Protein AF-A0A170V1Q3-F1 (afdb_monomer_lite)

pLDDT: mean 71.17, std 10.87, range [42.59, 86.94]

Sequence (136 aa):
MRGEAIFVVLYSVALLGVVGLLEFYARQPTSAWASQVFAGYRRAVPDAPRPAGPDEWPHSEVGRFHRALSLFVAVIAVLLVSAELVRHHRPLETLALVAVGAPHAVVVHRLQRRLRRRTAPANGADHGPGGEGGAH

Structure (mmCIF, N/CA/C/O backbone):
data_AF-A0A170V1Q3-F1
#
_entry.id   AF-A0A170V1Q3-F1
#
loop_
_atom_site.group_PDB
_atom_site.id
_atom_site.type_symbol
_atom_site.label_atom_id
_atom_site.label_alt_id
_atom_site.label_comp_id
_atom_site.label_asym_id
_atom_site.label_entity_id
_atom_site.label_seq_id
_atom_site.pdbx_PDB_ins_code
_atom_site.Cartn_x
_atom_site.Cartn_y
_atom_site.Cartn_z
_atom_site.occupancy
_atom_site.B_iso_or_equiv
_atom_site.auth_seq_id
_atom_site.auth_comp_id
_atom_site.auth_asym_id
_atom_site.auth_atom_id
_atom_site.pdbx_PDB_model_num
ATOM 1 N N . MET A 1 1 ? -21.786 4.239 16.780 1.00 59.22 1 MET A N 1
ATOM 2 C CA . MET A 1 1 ? -20.445 4.620 16.311 1.00 59.22 1 MET A CA 1
ATOM 3 C C . MET A 1 1 ? -20.362 6.127 16.299 1.00 59.22 1 MET A C 1
ATOM 5 O O . MET A 1 1 ? -21.242 6.757 15.723 1.00 59.22 1 MET A O 1
ATOM 9 N N . ARG A 1 2 ? -19.388 6.706 17.004 1.00 78.38 2 ARG A N 1
ATOM 10 C CA . ARG A 1 2 ? -19.143 8.157 16.971 1.00 78.38 2 ARG A CA 1
ATOM 11 C C . ARG A 1 2 ? -18.691 8.551 15.553 1.00 78.38 2 ARG A C 1
ATOM 13 O O . ARG A 1 2 ? -18.044 7.748 14.886 1.00 78.38 2 ARG A O 1
ATOM 20 N N . GLY A 1 3 ? -19.039 9.749 15.076 1.00 74.88 3 GLY A N 1
ATOM 21 C CA . GLY A 1 3 ? -18.727 10.183 13.700 1.00 74.88 3 GLY A CA 1
ATOM 22 C C . GLY A 1 3 ? -17.230 10.150 13.357 1.00 74.88 3 GLY A C 1
ATOM 23 O O . GLY A 1 3 ? -16.865 9.827 12.231 1.00 74.88 3 GLY A O 1
ATOM 24 N N . GLU A 1 4 ? -16.369 10.387 14.350 1.00 77.44 4 GLU A N 1
ATOM 25 C CA . GLU A 1 4 ? -14.905 10.284 14.240 1.00 77.44 4 GLU A CA 1
ATOM 26 C C . GLU A 1 4 ? -14.451 8.865 13.858 1.00 77.44 4 GLU A C 1
ATOM 28 O O . GLU A 1 4 ? -13.674 8.701 12.921 1.00 77.44 4 GLU A O 1
ATOM 33 N N . ALA A 1 5 ? -15.019 7.829 14.485 1.00 72.44 5 ALA A N 1
ATOM 34 C CA . ALA A 1 5 ? -14.700 6.433 14.187 1.00 72.44 5 ALA A CA 1
ATOM 35 C C . ALA A 1 5 ? -15.050 6.061 12.739 1.00 72.44 5 ALA A C 1
ATOM 37 O O . ALA A 1 5 ? -14.286 5.385 12.052 1.00 72.44 5 ALA A O 1
ATOM 38 N N . ILE A 1 6 ? -16.207 6.531 12.260 1.00 78.25 6 ILE A N 1
ATOM 39 C CA . ILE A 1 6 ? -16.660 6.299 10.882 1.00 78.25 6 ILE A CA 1
ATOM 40 C C . ILE A 1 6 ? -15.705 6.980 9.898 1.00 78.25 6 ILE A C 1
ATOM 42 O O . ILE A 1 6 ? -15.310 6.365 8.907 1.00 78.25 6 ILE A O 1
ATOM 46 N N . PHE A 1 7 ? -15.289 8.216 10.189 1.00 79.19 7 PHE A N 1
ATOM 47 C CA . PHE A 1 7 ? -14.313 8.933 9.373 1.00 79.19 7 PHE A CA 1
ATOM 48 C C . PHE A 1 7 ? -12.974 8.187 9.305 1.00 79.19 7 PHE A C 1
ATOM 50 O O . PHE A 1 7 ? -12.457 7.972 8.211 1.00 79.19 7 PHE A O 1
ATOM 57 N N . VAL A 1 8 ? -12.446 7.722 10.442 1.00 78.81 8 VAL A N 1
ATOM 58 C CA . VAL A 1 8 ? -11.181 6.968 10.493 1.00 78.81 8 VAL A CA 1
ATOM 59 C C . VAL A 1 8 ? -11.278 5.659 9.714 1.00 78.81 8 VAL A C 1
ATOM 61 O O . VAL A 1 8 ? -10.357 5.331 8.964 1.00 78.81 8 VAL A O 1
ATOM 64 N N . VAL A 1 9 ? -12.387 4.925 9.837 1.00 76.62 9 VAL A N 1
ATOM 65 C CA . VAL A 1 9 ? -12.618 3.683 9.084 1.00 76.62 9 VAL A CA 1
ATOM 66 C C . VAL A 1 9 ? -12.644 3.956 7.579 1.00 76.62 9 VAL A C 1
ATOM 68 O O . VAL A 1 9 ? -11.893 3.324 6.836 1.00 76.62 9 VAL A O 1
ATOM 71 N N . LEU A 1 10 ? -13.445 4.925 7.126 1.00 80.31 10 LEU A N 1
ATOM 72 C CA . LEU A 1 10 ? -13.546 5.280 5.706 1.00 80.31 10 LEU A CA 1
ATOM 73 C C . LEU A 1 10 ? -12.208 5.770 5.146 1.00 80.31 10 LEU A C 1
ATOM 75 O O . LEU A 1 10 ? -11.786 5.335 4.073 1.00 80.31 10 LEU A O 1
ATOM 79 N N . TYR A 1 11 ? -11.511 6.623 5.893 1.00 77.31 11 TYR A N 1
ATOM 80 C CA . TYR A 1 11 ? -10.205 7.138 5.502 1.00 77.31 11 TYR A CA 1
ATOM 81 C C . TYR A 1 11 ? -9.162 6.019 5.419 1.00 77.31 11 TYR A C 1
ATOM 83 O O . TYR A 1 11 ? -8.402 5.944 4.459 1.00 77.31 11 TYR A O 1
ATOM 91 N N . SER A 1 12 ? -9.171 5.080 6.365 1.00 77.88 12 SER A N 1
ATOM 92 C CA . SER A 1 12 ? -8.245 3.942 6.368 1.00 77.88 12 SER A CA 1
ATOM 93 C C . SER A 1 12 ? -8.498 2.976 5.208 1.00 77.88 12 SER A C 1
ATOM 95 O O . SER A 1 12 ? -7.543 2.432 4.648 1.00 77.88 12 SER A O 1
ATOM 97 N N . VAL A 1 13 ? -9.759 2.788 4.807 1.00 79.00 13 VAL A N 1
ATOM 98 C CA . VAL A 1 13 ? -10.116 2.037 3.591 1.00 79.00 13 VAL A CA 1
ATOM 99 C C . VAL A 1 13 ? -9.631 2.773 2.340 1.00 79.00 13 VAL A C 1
ATOM 101 O O . VAL A 1 13 ? -9.036 2.147 1.463 1.00 79.00 13 VAL A O 1
ATOM 104 N N . ALA A 1 14 ? -9.803 4.096 2.273 1.00 84.06 14 ALA A N 1
ATOM 105 C CA . ALA A 1 14 ? -9.289 4.901 1.165 1.00 84.06 14 ALA A CA 1
ATOM 106 C C . ALA A 1 14 ? -7.757 4.802 1.051 1.00 84.06 14 ALA A C 1
ATOM 108 O O . ALA A 1 14 ? -7.236 4.568 -0.040 1.00 84.06 14 ALA A O 1
ATOM 109 N 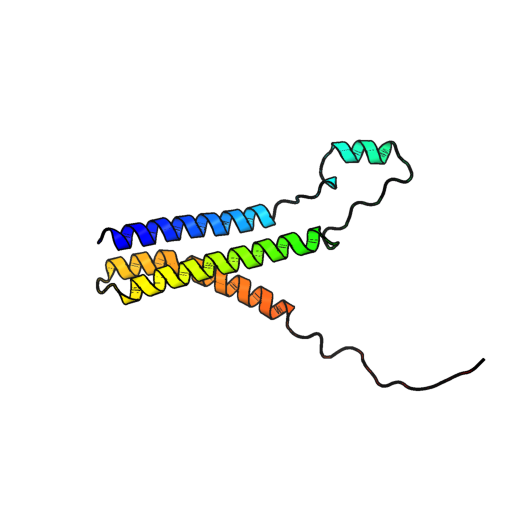N . LEU A 1 15 ? -7.032 4.879 2.175 1.00 81.25 15 LEU A N 1
ATOM 110 C CA . LEU A 1 15 ? -5.579 4.676 2.206 1.00 81.25 15 LEU A CA 1
ATOM 111 C C . LEU A 1 15 ? -5.184 3.270 1.739 1.00 81.25 15 LEU A C 1
ATOM 113 O O . LEU A 1 15 ? -4.187 3.122 1.035 1.00 81.25 15 LEU A O 1
ATOM 117 N N . LEU A 1 16 ? -5.964 2.238 2.080 1.00 77.88 16 LEU A N 1
ATOM 118 C CA . LEU A 1 16 ? -5.720 0.877 1.594 1.00 77.88 16 LEU A CA 1
ATOM 119 C C . LEU A 1 16 ? -5.873 0.802 0.067 1.00 77.88 16 LEU A C 1
ATOM 121 O O . LEU A 1 16 ? -5.056 0.177 -0.608 1.00 77.88 16 LEU A O 1
ATOM 125 N N . GLY A 1 17 ? -6.880 1.491 -0.478 1.00 77.25 17 GLY A N 1
ATOM 126 C CA . GLY A 1 17 ? -7.065 1.654 -1.919 1.00 77.25 17 GLY A CA 1
ATOM 127 C C . GLY A 1 17 ? -5.871 2.341 -2.586 1.00 77.25 17 GLY A C 1
ATOM 128 O O . GLY A 1 17 ? -5.381 1.854 -3.601 1.00 77.25 17 GLY A O 1
ATOM 129 N N . VAL A 1 18 ? -5.344 3.413 -1.984 1.00 79.44 18 VAL A N 1
ATOM 130 C CA . VAL A 1 18 ? -4.141 4.116 -2.469 1.00 79.44 18 VAL A CA 1
ATOM 131 C C . VAL A 1 18 ? -2.918 3.198 -2.472 1.00 79.44 18 VAL A C 1
ATOM 133 O O . VAL A 1 18 ? -2.190 3.156 -3.462 1.00 79.44 18 VAL A O 1
ATOM 136 N N . VAL A 1 19 ? -2.704 2.423 -1.405 1.00 77.12 19 VAL A N 1
ATOM 137 C CA . VAL A 1 19 ? -1.618 1.429 -1.331 1.00 77.12 19 VAL A CA 1
ATOM 138 C C . VAL A 1 19 ? -1.766 0.375 -2.430 1.00 77.12 19 VAL A C 1
ATOM 140 O O . VAL A 1 19 ? -0.800 0.082 -3.134 1.00 77.12 19 VAL A O 1
ATOM 143 N N . GLY A 1 20 ? -2.972 -0.167 -2.618 1.00 75.81 20 GLY A N 1
ATOM 144 C CA . GLY A 1 20 ? -3.252 -1.135 -3.680 1.00 75.81 20 GLY A CA 1
ATOM 145 C C . GLY A 1 20 ? -3.017 -0.556 -5.076 1.00 75.81 20 GLY A C 1
ATOM 146 O O . GLY A 1 20 ? -2.413 -1.215 -5.922 1.00 75.81 20 GLY A O 1
ATOM 147 N N . LEU A 1 21 ? -3.426 0.694 -5.301 1.00 76.81 21 LEU A N 1
ATOM 148 C CA . LEU A 1 21 ? -3.213 1.402 -6.560 1.00 76.81 21 LEU A CA 1
ATOM 149 C C . LEU A 1 21 ? -1.724 1.639 -6.828 1.00 76.81 21 LEU A C 1
ATOM 151 O O . LEU A 1 21 ? -1.265 1.383 -7.936 1.00 76.81 21 LEU A O 1
ATOM 155 N N . LEU A 1 22 ? -0.956 2.065 -5.824 1.00 77.31 22 LEU A N 1
ATOM 156 C CA . LEU A 1 22 ? 0.494 2.243 -5.934 1.00 77.31 22 LEU A CA 1
ATOM 157 C C . LEU A 1 22 ? 1.207 0.919 -6.233 1.00 77.31 22 LEU A C 1
ATOM 159 O O . LEU A 1 22 ? 2.089 0.882 -7.092 1.00 77.31 22 LEU A O 1
ATOM 163 N N . GLU A 1 23 ? 0.817 -0.176 -5.573 1.00 75.56 23 GLU A N 1
ATOM 164 C CA . GLU A 1 23 ? 1.356 -1.504 -5.881 1.00 75.56 23 GLU A CA 1
ATOM 165 C C . GLU A 1 23 ? 0.989 -1.969 -7.294 1.00 75.56 23 GLU A C 1
ATOM 167 O O . GLU A 1 23 ? 1.811 -2.605 -7.957 1.00 75.56 23 GLU A O 1
ATOM 172 N N . PHE A 1 24 ? -0.225 -1.667 -7.758 1.00 74.25 24 PHE A N 1
ATOM 173 C CA . PHE A 1 24 ? -0.668 -1.980 -9.113 1.00 74.25 24 PHE A CA 1
ATOM 174 C C . PHE A 1 24 ? 0.114 -1.174 -10.155 1.00 74.25 24 PHE A C 1
ATOM 176 O O . PHE A 1 24 ? 0.642 -1.748 -11.108 1.00 74.25 24 PHE A O 1
ATOM 183 N N . TYR A 1 25 ? 0.270 0.132 -9.935 1.00 70.50 25 TYR A N 1
ATOM 184 C CA . TYR A 1 25 ? 1.019 1.022 -10.819 1.00 70.50 25 TYR A CA 1
ATOM 185 C C . TYR A 1 25 ? 2.501 0.636 -10.884 1.00 70.50 25 TYR A C 1
ATOM 187 O O . TYR A 1 25 ? 3.090 0.605 -11.959 1.00 70.50 25 TYR A O 1
ATOM 195 N N . ALA A 1 26 ? 3.085 0.215 -9.758 1.00 66.56 26 ALA A N 1
ATOM 196 C CA . ALA A 1 26 ? 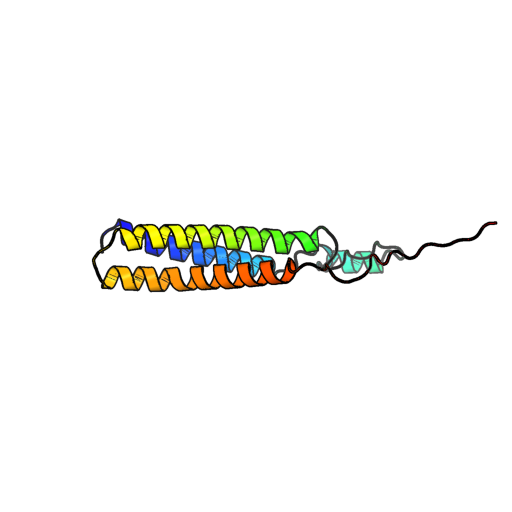4.459 -0.282 -9.699 1.00 66.56 26 ALA A CA 1
ATOM 197 C C . ALA A 1 26 ? 4.693 -1.588 -10.486 1.00 66.56 26 ALA A C 1
ATOM 199 O O . ALA A 1 26 ? 5.846 -1.962 -10.704 1.00 66.56 26 ALA A O 1
ATOM 200 N N . ARG A 1 27 ? 3.633 -2.314 -10.872 1.00 66.62 27 ARG A N 1
ATOM 201 C CA . ARG A 1 27 ? 3.726 -3.508 -11.730 1.00 66.62 27 ARG A CA 1
ATOM 202 C C . ARG A 1 27 ? 3.543 -3.192 -13.210 1.00 66.62 27 ARG A C 1
ATOM 204 O O . ARG A 1 27 ? 3.819 -4.068 -14.027 1.00 66.62 27 ARG A O 1
ATOM 211 N N . GLN A 1 28 ? 3.072 -1.996 -13.563 1.00 65.69 28 GLN A N 1
ATOM 212 C CA . GLN A 1 28 ? 2.907 -1.638 -14.963 1.00 65.69 28 GLN A CA 1
ATOM 213 C C . GLN A 1 28 ? 4.275 -1.323 -15.584 1.00 65.69 28 GLN A C 1
ATOM 215 O O . GLN A 1 28 ? 5.001 -0.473 -15.065 1.00 65.69 28 GLN A O 1
ATOM 220 N N . PRO A 1 29 ? 4.658 -2.000 -16.680 1.00 55.44 29 PRO A N 1
ATOM 221 C CA . PRO A 1 29 ? 5.884 -1.684 -17.389 1.00 55.44 29 PRO A CA 1
ATOM 222 C C . PRO A 1 29 ? 5.712 -0.331 -18.086 1.00 55.44 29 PRO A C 1
ATOM 224 O O . PRO A 1 29 ? 5.144 -0.240 -19.169 1.00 55.44 29 PRO A O 1
ATOM 227 N N . THR A 1 30 ? 6.216 0.736 -17.470 1.00 55.75 30 THR A N 1
ATOM 228 C CA . THR A 1 30 ? 6.219 2.093 -18.039 1.00 55.75 30 THR A CA 1
ATOM 229 C C . THR A 1 30 ? 7.365 2.310 -19.030 1.00 55.75 30 THR A C 1
ATOM 231 O O . THR A 1 30 ? 7.795 3.445 -19.233 1.00 55.75 30 THR A O 1
ATOM 234 N N . SER A 1 31 ? 7.924 1.250 -19.623 1.00 58.88 31 SER A N 1
ATOM 235 C CA . SER A 1 31 ? 9.032 1.428 -20.557 1.00 58.88 31 SER A CA 1
ATOM 236 C C . SER A 1 31 ? 8.509 2.083 -21.836 1.00 58.88 31 SER A C 1
ATOM 238 O O . SER A 1 31 ? 7.633 1.553 -22.520 1.00 58.88 31 SER A O 1
ATOM 240 N N . ALA A 1 32 ? 9.072 3.241 -22.196 1.00 56.06 32 ALA A N 1
ATOM 241 C CA . ALA A 1 32 ? 8.766 3.921 -23.461 1.00 56.06 32 ALA A CA 1
ATOM 242 C C . ALA A 1 32 ? 8.954 2.979 -24.674 1.00 56.06 32 ALA A C 1
ATOM 244 O O . ALA A 1 32 ? 8.243 3.062 -25.675 1.00 56.06 32 ALA A O 1
ATOM 245 N N . TRP A 1 33 ? 9.862 2.012 -24.521 1.00 52.00 33 TRP A N 1
ATOM 246 C CA . TRP A 1 33 ? 10.222 0.960 -25.467 1.00 52.00 33 TRP A CA 1
ATOM 247 C C . TRP A 1 33 ? 9.206 -0.182 -25.633 1.00 52.00 33 TRP A C 1
ATOM 249 O O . TRP A 1 33 ? 9.359 -0.968 -26.571 1.00 52.00 33 TRP A O 1
ATOM 259 N N . ALA A 1 34 ? 8.194 -0.289 -24.764 1.00 58.16 34 ALA A N 1
ATOM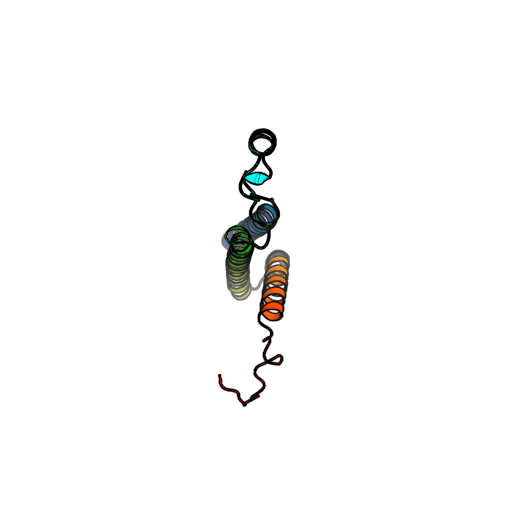 260 C CA . ALA A 1 34 ? 7.069 -1.211 -24.945 1.00 58.16 34 ALA A CA 1
ATOM 261 C C . ALA A 1 34 ? 6.044 -0.690 -25.967 1.00 58.16 34 ALA A C 1
ATOM 263 O O . ALA A 1 34 ? 5.197 -1.452 -26.434 1.00 58.16 34 ALA A O 1
ATOM 264 N N . SER A 1 35 ? 6.115 0.593 -26.343 1.00 61.44 35 SER A N 1
ATOM 265 C CA . SER A 1 35 ? 5.222 1.139 -27.361 1.00 61.44 35 SER A CA 1
ATOM 266 C C . SER A 1 35 ? 5.578 0.605 -28.754 1.00 61.44 35 SER A C 1
ATOM 268 O O . SER A 1 35 ? 6.735 0.577 -29.184 1.00 61.44 35 SER A O 1
ATOM 270 N N . GLN A 1 36 ? 4.545 0.192 -29.490 1.00 63.25 36 GLN A N 1
ATOM 271 C CA . GLN A 1 36 ? 4.662 -0.382 -30.834 1.00 63.25 36 GLN A CA 1
ATOM 272 C C . GLN A 1 36 ? 5.287 0.603 -31.847 1.00 63.25 36 GLN A C 1
ATOM 274 O O . GLN A 1 36 ? 5.840 0.189 -32.864 1.00 63.25 36 GLN A O 1
ATOM 279 N N . VAL A 1 37 ? 5.262 1.902 -31.529 1.00 63.88 37 VAL A N 1
ATOM 280 C CA . VAL A 1 37 ? 5.814 3.007 -32.328 1.00 63.88 37 VAL A CA 1
ATOM 281 C C . VAL A 1 37 ? 7.340 2.909 -32.456 1.00 63.88 37 VAL A C 1
ATOM 283 O O . VAL A 1 37 ? 7.872 2.991 -33.564 1.00 63.88 37 VAL A O 1
ATOM 286 N N . PHE A 1 38 ? 8.065 2.630 -31.367 1.00 62.16 38 PHE A N 1
ATOM 287 C CA . PHE A 1 38 ? 9.530 2.493 -31.423 1.00 62.16 38 PHE A CA 1
ATOM 288 C C . PHE A 1 38 ? 9.992 1.143 -31.989 1.00 62.16 38 PHE A C 1
ATOM 290 O O . PHE A 1 38 ? 11.142 1.005 -32.411 1.00 62.16 38 PHE A O 1
ATOM 297 N N . ALA A 1 39 ? 9.106 0.143 -32.060 1.00 68.06 39 ALA A N 1
ATOM 298 C CA . ALA A 1 39 ? 9.409 -1.120 -32.729 1.00 68.06 39 ALA A CA 1
ATOM 299 C C . ALA A 1 39 ? 9.568 -0.944 -34.251 1.00 68.06 39 ALA A C 1
ATOM 301 O O . ALA A 1 39 ? 10.423 -1.600 -34.845 1.00 68.06 39 ALA A O 1
ATOM 302 N N . GLY A 1 40 ? 8.800 -0.032 -34.862 1.00 72.94 40 GLY A N 1
ATOM 303 C CA . GLY A 1 40 ? 8.957 0.349 -36.269 1.00 72.94 40 GLY A CA 1
ATOM 304 C C . GLY A 1 40 ? 10.266 1.099 -36.528 1.00 72.94 40 GLY A C 1
ATOM 305 O O . GLY A 1 40 ? 11.002 0.741 -37.444 1.00 72.94 40 GLY A O 1
ATOM 306 N N . TYR A 1 41 ? 10.607 2.062 -35.664 1.00 73.56 41 TYR A N 1
ATOM 307 C CA . TYR A 1 41 ? 11.859 2.825 -35.755 1.00 73.56 41 TYR A CA 1
ATOM 308 C C . TYR A 1 41 ? 13.106 1.923 -35.729 1.00 73.56 41 TYR A C 1
ATOM 310 O O . TYR A 1 41 ? 13.995 2.073 -36.562 1.00 73.56 41 TYR A O 1
ATOM 318 N N . ARG A 1 42 ? 13.140 0.910 -34.849 1.00 66.44 42 ARG A N 1
ATOM 319 C CA . ARG A 1 42 ? 14.248 -0.067 -34.783 1.00 66.44 42 ARG A CA 1
ATOM 320 C C . ARG A 1 42 ? 14.419 -0.913 -36.045 1.00 66.44 42 ARG A C 1
ATOM 322 O O . ARG A 1 42 ? 15.520 -1.368 -36.310 1.00 66.44 42 ARG A O 1
ATOM 329 N N . ARG A 1 43 ? 13.345 -1.164 -36.801 1.00 71.75 43 ARG A N 1
ATOM 330 C CA . ARG A 1 43 ? 13.446 -1.894 -38.078 1.00 71.75 43 ARG A CA 1
ATOM 331 C C . ARG A 1 43 ? 13.999 -1.017 -39.197 1.00 71.75 43 ARG A C 1
ATOM 333 O O . ARG A 1 43 ? 14.582 -1.546 -40.132 1.00 71.75 43 ARG A O 1
ATOM 340 N N . ALA A 1 44 ? 13.793 0.295 -39.104 1.00 80.56 44 ALA A N 1
ATOM 341 C CA . ALA A 1 44 ? 14.231 1.259 -40.104 1.00 80.56 44 ALA A CA 1
ATOM 342 C C . ALA A 1 44 ? 15.674 1.752 -39.884 1.00 80.56 44 ALA A C 1
ATOM 344 O O . ALA A 1 44 ? 16.299 2.213 -40.833 1.00 80.56 44 ALA A O 1
ATOM 345 N N . VAL A 1 45 ? 16.203 1.658 -38.657 1.00 78.50 45 VAL A N 1
ATOM 346 C CA . VAL A 1 45 ? 17.533 2.172 -38.291 1.00 78.50 45 VAL A CA 1
ATOM 347 C C . VAL A 1 45 ? 18.447 1.024 -37.831 1.00 78.50 45 VAL A C 1
ATOM 349 O O . VAL A 1 45 ? 18.219 0.488 -36.745 1.00 78.50 45 VAL A O 1
ATOM 352 N N . PRO A 1 46 ? 19.488 0.662 -38.610 1.00 72.31 46 PRO A N 1
ATOM 353 C CA . PRO A 1 46 ? 20.406 -0.441 -38.295 1.00 72.31 46 PRO A CA 1
ATOM 354 C C . PRO A 1 46 ? 21.154 -0.299 -36.957 1.00 72.31 46 PRO A C 1
ATOM 356 O O . PRO A 1 46 ? 21.398 -1.304 -36.298 1.00 72.31 46 PRO A O 1
ATOM 359 N N . ASP A 1 47 ? 21.434 0.937 -36.520 1.00 75.19 47 ASP A N 1
ATOM 360 C CA . ASP A 1 47 ? 22.206 1.253 -35.303 1.00 75.19 47 ASP A CA 1
ATOM 361 C C . ASP A 1 47 ? 21.359 1.904 -34.192 1.00 75.19 47 ASP A C 1
ATOM 363 O O . ASP A 1 47 ? 21.815 2.776 -33.449 1.00 75.19 47 ASP A O 1
ATOM 367 N N . ALA A 1 48 ? 20.083 1.530 -34.073 1.00 73.31 48 ALA A N 1
ATOM 368 C CA . ALA A 1 48 ? 19.230 2.079 -33.021 1.00 73.31 48 ALA A CA 1
ATOM 369 C C . ALA A 1 48 ? 19.770 1.730 -31.609 1.00 73.31 48 ALA A C 1
ATOM 371 O O . ALA A 1 48 ? 20.087 0.562 -31.352 1.00 73.31 48 ALA A O 1
ATOM 372 N N . PRO A 1 49 ? 19.816 2.693 -30.660 1.00 70.50 49 PRO A N 1
ATOM 373 C CA . PRO A 1 49 ? 20.223 2.430 -29.280 1.00 70.50 49 PRO A CA 1
ATOM 374 C C . PRO A 1 49 ? 19.417 1.287 -28.659 1.00 70.50 49 PRO A C 1
ATOM 376 O O . PRO A 1 49 ? 18.195 1.205 -28.831 1.00 70.50 49 PRO A O 1
ATOM 379 N N . ARG A 1 50 ? 20.094 0.390 -27.930 1.00 70.06 50 ARG A N 1
ATOM 380 C CA . ARG A 1 50 ? 19.417 -0.728 -27.264 1.00 70.06 50 ARG A CA 1
ATOM 381 C C . ARG A 1 50 ? 18.471 -0.194 -26.179 1.00 70.06 50 ARG A C 1
ATOM 383 O O . ARG A 1 50 ? 18.831 0.747 -25.474 1.00 70.06 50 ARG A O 1
ATOM 390 N N . PRO A 1 51 ? 17.265 -0.773 -26.044 1.00 66.62 51 PRO A N 1
ATOM 391 C CA . PRO A 1 51 ? 16.354 -0.405 -24.972 1.00 66.62 51 PRO A CA 1
ATOM 392 C C . PRO A 1 51 ? 17.019 -0.643 -23.619 1.00 66.62 51 PRO A C 1
ATOM 394 O O . PRO A 1 51 ? 17.588 -1.713 -23.404 1.00 66.62 51 PRO A O 1
ATOM 397 N N . ALA A 1 52 ? 16.905 0.345 -22.729 1.00 67.12 52 ALA A N 1
ATOM 398 C CA . ALA A 1 52 ? 17.393 0.209 -21.368 1.00 67.12 52 ALA A CA 1
ATOM 399 C C . ALA A 1 52 ? 16.713 -0.995 -20.700 1.00 67.12 52 ALA A C 1
ATOM 401 O O . ALA A 1 52 ? 15.484 -1.142 -20.773 1.00 67.12 52 ALA A O 1
ATOM 402 N N . GLY A 1 53 ? 17.513 -1.871 -20.101 1.00 64.56 53 GLY A N 1
ATOM 403 C CA . GLY A 1 53 ? 17.027 -3.063 -19.419 1.00 64.56 53 GLY A CA 1
ATOM 404 C C . GLY A 1 53 ? 16.120 -2.712 -18.228 1.00 64.56 53 GLY A C 1
ATOM 405 O O . GLY A 1 53 ? 16.198 -1.608 -17.690 1.00 64.56 53 GLY A O 1
ATOM 406 N N . PRO A 1 54 ? 15.272 -3.643 -17.754 1.00 63.03 54 PRO A N 1
ATOM 407 C CA . PRO A 1 54 ? 14.426 -3.430 -16.571 1.00 63.03 54 PRO A CA 1
ATOM 408 C C . PRO A 1 54 ? 15.215 -3.065 -15.302 1.00 63.03 54 PRO A C 1
ATOM 410 O O . PRO A 1 54 ? 14.687 -2.403 -14.408 1.00 63.03 54 PRO A O 1
ATOM 413 N N . ASP A 1 55 ? 16.476 -3.494 -15.244 1.00 64.75 55 ASP A N 1
ATOM 414 C CA . ASP A 1 55 ? 17.390 -3.277 -14.124 1.00 64.75 55 ASP A CA 1
ATOM 415 C C . ASP A 1 55 ? 18.250 -2.009 -14.297 1.00 64.75 55 ASP A C 1
ATOM 417 O O . ASP A 1 55 ? 18.923 -1.577 -13.358 1.00 64.75 55 ASP A O 1
ATOM 421 N N .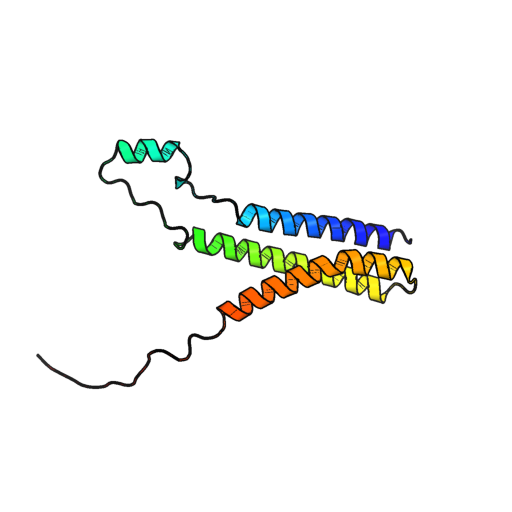 GLU A 1 56 ? 18.194 -1.365 -15.466 1.00 69.00 56 GLU A N 1
ATOM 422 C CA . GLU A 1 56 ? 18.921 -0.127 -15.730 1.00 69.00 56 GLU A CA 1
ATOM 423 C C . GLU A 1 56 ? 18.172 1.093 -15.197 1.00 69.00 56 GLU A C 1
ATOM 425 O O . GLU A 1 56 ? 16.945 1.230 -15.270 1.00 69.00 56 GLU A O 1
ATOM 430 N N . TRP A 1 57 ? 18.949 2.018 -14.648 1.00 60.34 57 TRP A N 1
ATOM 431 C CA . TRP A 1 57 ? 18.459 3.313 -14.210 1.00 60.34 57 TRP A CA 1
ATOM 432 C C . TRP A 1 57 ? 17.873 4.084 -15.412 1.00 60.34 57 TRP A C 1
ATOM 434 O O . TRP A 1 57 ? 18.487 4.077 -16.479 1.00 60.34 57 TRP A O 1
ATOM 444 N N . PRO A 1 58 ? 16.707 4.752 -15.300 1.00 69.19 58 PRO A N 1
ATOM 445 C CA . PRO A 1 58 ? 15.908 5.003 -14.094 1.00 69.19 58 PRO A CA 1
ATOM 446 C C . PRO A 1 58 ? 14.841 3.935 -13.767 1.00 69.19 58 PRO A C 1
ATOM 448 O O . PRO A 1 58 ? 14.173 4.038 -12.737 1.00 69.19 58 PRO A O 1
ATOM 451 N N . HIS A 1 59 ? 14.664 2.899 -14.593 1.00 65.31 59 HIS A N 1
ATOM 452 C CA . HIS A 1 59 ? 13.582 1.911 -14.442 1.00 65.31 59 HIS A CA 1
ATOM 453 C C . HIS A 1 59 ? 13.710 1.076 -13.157 1.00 65.31 59 HIS A C 1
ATOM 455 O O . HIS A 1 59 ? 12.703 0.783 -12.504 1.00 65.31 59 HIS A O 1
ATOM 461 N N . SER A 1 60 ? 14.937 0.783 -12.724 1.00 67.38 60 SER A N 1
ATOM 462 C CA . SER A 1 60 ? 15.196 0.072 -11.465 1.00 67.38 60 SER A CA 1
ATOM 463 C C . SER A 1 60 ? 14.883 0.889 -10.201 1.00 67.38 60 SER A C 1
ATOM 465 O O . SER A 1 60 ? 14.559 0.317 -9.153 1.00 67.38 60 SER A O 1
ATOM 467 N N . GLU A 1 61 ? 14.912 2.224 -10.279 1.00 70.81 61 GLU A N 1
ATOM 468 C CA . GLU A 1 61 ? 14.640 3.123 -9.147 1.00 70.81 61 GLU A CA 1
ATOM 469 C C . GLU A 1 61 ? 13.146 3.393 -8.939 1.00 70.81 61 GLU A C 1
ATOM 471 O O . GLU A 1 61 ? 12.673 3.455 -7.799 1.00 70.81 61 GLU A O 1
ATOM 476 N N . VAL A 1 62 ? 12.372 3.484 -10.025 1.00 76.25 62 VAL A N 1
ATOM 477 C CA . VAL A 1 62 ? 10.935 3.808 -9.983 1.00 76.25 62 VAL A CA 1
ATOM 478 C C . VAL A 1 62 ? 10.161 2.817 -9.110 1.00 76.25 62 VAL A C 1
ATOM 480 O O . VAL A 1 62 ? 9.369 3.221 -8.252 1.00 76.25 62 VAL A O 1
ATOM 483 N N . GLY A 1 63 ? 10.430 1.516 -9.251 1.00 74.44 63 GLY A N 1
ATOM 484 C CA . GLY A 1 63 ? 9.778 0.488 -8.437 1.00 74.44 63 GLY A CA 1
ATOM 485 C C . GLY A 1 63 ? 10.148 0.559 -6.949 1.00 74.44 63 GLY A C 1
ATOM 486 O O . GLY A 1 63 ? 9.333 0.213 -6.089 1.00 74.44 63 GLY A O 1
ATOM 487 N N . ARG A 1 64 ? 11.360 1.023 -6.612 1.00 75.25 64 ARG A N 1
ATOM 488 C CA . ARG A 1 64 ? 11.791 1.231 -5.219 1.00 75.25 64 ARG A CA 1
ATOM 489 C C . ARG A 1 64 ? 11.109 2.452 -4.607 1.00 75.25 64 ARG A C 1
ATOM 491 O O . ARG A 1 64 ? 10.641 2.349 -3.474 1.00 75.25 64 ARG A O 1
ATOM 498 N N . PHE A 1 65 ? 10.986 3.545 -5.357 1.00 79.00 65 PHE A N 1
ATOM 499 C CA . PHE A 1 65 ? 10.278 4.746 -4.913 1.00 79.00 65 PHE A CA 1
ATOM 500 C C . PHE A 1 65 ? 8.807 4.455 -4.580 1.00 79.00 65 PHE A C 1
ATOM 502 O O . PHE A 1 65 ? 8.355 4.744 -3.474 1.00 79.00 65 PHE A O 1
ATOM 509 N N . HIS A 1 66 ? 8.086 3.771 -5.474 1.00 79.44 66 HIS A N 1
ATOM 510 C CA . HIS A 1 66 ? 6.681 3.412 -5.240 1.00 79.44 66 HIS A CA 1
ATOM 511 C C . HIS A 1 66 ? 6.503 2.504 -4.016 1.00 79.44 66 HIS A C 1
ATOM 513 O O . HIS A 1 66 ? 5.553 2.674 -3.251 1.00 79.44 66 HIS A O 1
ATOM 519 N N . ARG A 1 67 ? 7.432 1.566 -3.779 1.00 80.31 67 ARG A N 1
ATOM 520 C CA . ARG A 1 67 ? 7.420 0.723 -2.569 1.00 80.31 67 ARG A CA 1
ATOM 521 C C . ARG A 1 67 ? 7.683 1.535 -1.302 1.00 80.31 67 ARG A C 1
ATOM 523 O O . ARG A 1 67 ? 7.020 1.293 -0.299 1.00 80.31 67 ARG A O 1
ATOM 530 N N . ALA A 1 68 ? 8.615 2.488 -1.334 1.00 81.12 68 ALA A N 1
ATOM 531 C CA . ALA A 1 68 ? 8.876 3.372 -0.199 1.00 81.12 68 ALA A CA 1
ATOM 532 C C . ALA A 1 68 ? 7.651 4.243 0.125 1.00 81.12 68 ALA A C 1
ATOM 534 O O . ALA A 1 68 ? 7.249 4.328 1.284 1.00 81.12 68 ALA A O 1
ATOM 535 N N . LEU A 1 69 ? 7.005 4.802 -0.901 1.00 81.31 69 LEU A N 1
ATOM 536 C CA . LEU A 1 69 ? 5.786 5.592 -0.745 1.00 81.31 69 LEU A CA 1
ATOM 537 C C . LEU A 1 69 ? 4.618 4.747 -0.214 1.00 81.31 69 LEU A C 1
ATOM 539 O O . LEU A 1 69 ? 3.932 5.159 0.716 1.00 81.31 69 LEU A O 1
ATOM 543 N N . SER A 1 70 ? 4.441 3.531 -0.736 1.00 78.25 70 SER A N 1
ATOM 544 C CA . SER A 1 70 ? 3.418 2.592 -0.248 1.00 78.25 70 SER A CA 1
ATOM 545 C C . SER A 1 70 ? 3.633 2.232 1.224 1.00 78.25 70 SER A C 1
ATOM 547 O O . SER A 1 70 ? 2.680 2.205 1.999 1.00 78.25 70 SER A O 1
ATOM 549 N N . LEU A 1 71 ? 4.888 1.996 1.632 1.00 77.50 71 LEU A N 1
ATOM 550 C CA . LEU A 1 71 ? 5.237 1.745 3.031 1.00 77.50 71 LEU A CA 1
ATOM 551 C C . LEU A 1 71 ? 4.898 2.950 3.915 1.00 77.50 71 LEU A C 1
ATOM 553 O O . LEU A 1 71 ? 4.313 2.769 4.978 1.00 77.50 71 LEU A O 1
ATOM 557 N N . PHE A 1 72 ? 5.242 4.162 3.476 1.00 81.62 72 PHE A N 1
ATOM 558 C CA . PHE A 1 72 ? 4.959 5.392 4.214 1.00 81.62 72 PHE A CA 1
ATOM 559 C C . PHE A 1 72 ? 3.454 5.584 4.451 1.00 81.62 72 PHE A C 1
ATOM 561 O O . PHE A 1 72 ? 3.029 5.781 5.590 1.00 81.62 72 PHE A O 1
ATOM 568 N N . VAL A 1 73 ? 2.640 5.433 3.402 1.00 81.56 73 VAL A N 1
ATOM 569 C CA . VAL A 1 73 ? 1.174 5.529 3.495 1.00 81.56 73 VAL A CA 1
ATOM 570 C C . VAL A 1 73 ? 0.602 4.458 4.430 1.00 81.56 73 VAL A C 1
ATOM 572 O O . VAL A 1 73 ? -0.239 4.765 5.275 1.00 81.56 73 VAL A O 1
ATOM 575 N N . ALA A 1 74 ? 1.086 3.217 4.333 1.00 77.12 74 ALA A N 1
ATOM 576 C CA . ALA A 1 74 ? 0.631 2.129 5.197 1.00 77.12 74 ALA A CA 1
ATOM 577 C C . ALA A 1 74 ? 0.997 2.362 6.677 1.00 77.12 74 ALA A C 1
ATOM 579 O O . ALA A 1 74 ? 0.185 2.093 7.560 1.00 77.12 74 ALA A O 1
ATOM 580 N N . VAL A 1 75 ? 2.184 2.912 6.968 1.00 77.75 75 VAL A N 1
ATOM 581 C CA . VAL A 1 75 ? 2.582 3.287 8.338 1.00 77.75 75 VAL A CA 1
ATOM 582 C C . VAL A 1 75 ? 1.669 4.378 8.896 1.00 77.75 75 VAL A C 1
ATOM 584 O O . VAL A 1 75 ? 1.206 4.254 10.028 1.00 77.75 75 VAL A O 1
ATOM 587 N N . ILE A 1 76 ? 1.356 5.408 8.105 1.00 82.12 76 ILE A N 1
ATOM 588 C CA . ILE A 1 76 ? 0.417 6.464 8.510 1.00 82.12 76 ILE A CA 1
ATOM 589 C C . ILE A 1 76 ? -0.953 5.868 8.851 1.00 82.12 76 ILE A C 1
ATOM 591 O O . ILE A 1 76 ? -1.509 6.186 9.902 1.00 82.12 76 ILE A O 1
ATOM 595 N N . ALA A 1 77 ? -1.473 4.965 8.015 1.00 76.88 77 ALA A N 1
ATOM 596 C CA . ALA A 1 77 ? -2.746 4.297 8.272 1.00 76.88 77 ALA A CA 1
ATOM 597 C C . ALA A 1 77 ? -2.732 3.505 9.592 1.00 76.88 77 ALA A C 1
ATOM 599 O O . ALA A 1 77 ? -3.663 3.622 10.390 1.00 76.88 77 ALA A O 1
ATOM 600 N N . VAL A 1 78 ? -1.660 2.751 9.868 1.00 77.38 78 VAL A N 1
ATOM 601 C CA . VAL A 1 78 ? -1.500 2.028 11.143 1.00 77.38 78 VAL A CA 1
ATOM 602 C C . VAL A 1 78 ? -1.483 2.991 12.331 1.00 77.38 78 VAL A C 1
ATOM 604 O O . VAL A 1 78 ? -2.123 2.705 13.343 1.00 77.38 78 VAL A O 1
ATOM 607 N N . LEU A 1 79 ? -0.791 4.129 12.225 1.00 81.06 79 LEU A N 1
ATOM 608 C CA . LEU A 1 79 ? -0.731 5.129 13.298 1.00 81.06 79 LEU A CA 1
ATOM 609 C C . LEU A 1 79 ? -2.107 5.742 13.587 1.00 81.06 79 LEU A C 1
ATOM 611 O O . LEU A 1 79 ? -2.490 5.841 14.752 1.00 81.06 79 LEU A O 1
ATOM 615 N N . LEU A 1 80 ? -2.863 6.091 12.543 1.00 78.12 80 LEU A N 1
ATOM 616 C CA . LEU A 1 80 ? -4.236 6.596 12.655 1.00 78.12 80 LEU A CA 1
ATOM 617 C C . LEU A 1 80 ? -5.158 5.586 13.345 1.00 78.12 80 LEU A C 1
ATOM 619 O O . LEU A 1 80 ? -5.818 5.927 14.325 1.00 78.12 80 LEU A O 1
ATOM 623 N N . VAL A 1 81 ? -5.159 4.334 12.878 1.00 76.69 81 VAL A N 1
ATOM 624 C CA . VAL A 1 81 ? -5.973 3.266 13.477 1.00 76.69 81 VAL A CA 1
ATOM 625 C C . VAL A 1 81 ? -5.575 3.027 14.935 1.00 76.69 81 VAL A C 1
ATOM 627 O O . VAL A 1 81 ? -6.447 2.881 15.785 1.00 76.69 81 VAL A O 1
ATOM 630 N N . SER A 1 82 ? -4.276 3.028 15.244 1.00 74.81 82 SER A N 1
ATOM 631 C CA . SER A 1 82 ? -3.775 2.806 16.607 1.00 74.81 82 SER A CA 1
ATOM 632 C C . SER A 1 82 ? -4.178 3.931 17.561 1.00 74.81 82 SER A C 1
ATOM 634 O O . SER A 1 82 ? -4.607 3.655 18.679 1.00 74.81 82 SER A O 1
ATOM 636 N N . ALA A 1 83 ? -4.081 5.190 17.122 1.00 79.00 83 ALA A N 1
ATOM 637 C CA . ALA A 1 83 ? -4.497 6.343 17.918 1.00 79.00 83 ALA A CA 1
ATOM 638 C C . ALA A 1 83 ? -5.997 6.292 18.252 1.00 79.00 83 ALA A C 1
ATOM 640 O O . ALA A 1 83 ? -6.384 6.567 19.390 1.00 79.00 83 ALA A O 1
ATOM 641 N N . GLU A 1 84 ? -6.829 5.883 17.291 1.00 78.50 84 GLU A N 1
ATOM 642 C CA . GLU A 1 84 ? -8.269 5.737 17.513 1.00 78.50 84 GLU A CA 1
ATOM 643 C C . GLU A 1 84 ? -8.594 4.534 18.410 1.00 78.50 84 GLU A C 1
ATOM 645 O O . GLU A 1 84 ? -9.456 4.619 19.284 1.00 78.50 84 GLU A O 1
ATOM 650 N N . LEU A 1 85 ? -7.842 3.435 18.278 1.00 75.06 85 LEU A N 1
ATOM 651 C CA . LEU A 1 85 ? -7.997 2.250 19.123 1.00 75.06 85 LEU A CA 1
ATOM 652 C C . LEU A 1 85 ? -7.730 2.559 20.603 1.00 75.06 85 LEU A C 1
ATOM 654 O O . LEU A 1 85 ? -8.454 2.076 21.467 1.00 75.06 85 LEU A O 1
ATOM 658 N N . VAL A 1 86 ? -6.732 3.402 20.894 1.00 80.50 86 VAL A N 1
ATOM 659 C CA . VAL A 1 86 ? -6.423 3.863 22.261 1.00 80.50 86 VAL A CA 1
ATOM 660 C C . VAL A 1 86 ? -7.541 4.751 22.826 1.00 80.50 86 VAL A C 1
ATOM 662 O O . VAL A 1 86 ? -7.765 4.778 24.036 1.00 80.50 86 VAL A O 1
ATOM 665 N N . ARG A 1 87 ? -8.280 5.462 21.966 1.00 76.31 87 ARG A N 1
ATOM 666 C CA . ARG A 1 87 ? -9.370 6.369 22.362 1.00 76.31 87 ARG A CA 1
ATOM 667 C C . ARG A 1 87 ? -10.722 5.679 22.555 1.00 76.31 87 ARG A C 1
ATOM 669 O O . ARG A 1 87 ? -11.626 6.295 23.122 1.00 76.31 87 ARG A O 1
ATOM 676 N N . HIS A 1 88 ? -10.909 4.440 22.103 1.00 70.12 88 HIS A N 1
ATOM 677 C CA . HIS A 1 88 ? -12.217 3.778 22.109 1.00 70.12 88 HIS A CA 1
ATOM 678 C C . HIS A 1 88 ? -12.298 2.599 23.075 1.00 70.12 88 HIS A C 1
ATOM 680 O O . HIS A 1 88 ? -11.442 1.728 23.109 1.00 70.12 88 HIS A O 1
ATOM 686 N N . HIS A 1 89 ? -13.368 2.579 23.875 1.00 64.69 89 HIS A N 1
ATOM 687 C CA . HIS A 1 89 ? -13.603 1.571 24.919 1.00 64.69 89 HIS A CA 1
ATOM 688 C C . HIS A 1 89 ? -14.737 0.596 24.547 1.00 64.69 89 HIS A C 1
ATOM 690 O O . HIS A 1 89 ? -15.124 -0.244 25.357 1.00 64.69 89 HIS A O 1
ATOM 696 N N . ARG A 1 90 ? -15.318 0.711 23.339 1.00 76.19 90 ARG A N 1
ATOM 697 C CA . ARG A 1 90 ? -16.417 -0.155 22.883 1.00 76.19 90 ARG A CA 1
ATOM 698 C C . ARG A 1 90 ? -15.903 -1.290 21.990 1.00 76.19 90 ARG A C 1
ATOM 700 O O . ARG A 1 90 ? -15.325 -1.010 20.942 1.00 76.19 90 ARG A O 1
ATOM 707 N N . PRO A 1 91 ? -16.203 -2.562 22.317 1.00 76.44 91 PRO A N 1
ATOM 708 C CA . PRO A 1 91 ? -15.592 -3.725 21.665 1.00 76.44 91 PRO A CA 1
ATOM 709 C C . PRO A 1 91 ? -15.924 -3.840 20.170 1.00 76.44 91 PRO A C 1
ATOM 711 O O . PRO A 1 91 ? -15.102 -4.302 19.383 1.00 76.44 91 PRO A O 1
ATOM 714 N N . LEU A 1 92 ? -17.112 -3.389 19.754 1.00 77.50 92 LEU A N 1
ATOM 715 C CA . LEU A 1 92 ? -17.537 -3.448 18.353 1.00 77.50 92 LEU A CA 1
ATOM 716 C C . LEU A 1 92 ? -16.760 -2.462 17.461 1.00 77.50 92 LEU A C 1
ATOM 718 O O . LEU A 1 92 ? -16.458 -2.765 16.311 1.00 77.50 92 LEU A O 1
ATOM 722 N N . GLU A 1 93 ? -16.412 -1.291 17.996 1.00 72.75 93 GLU A N 1
ATOM 723 C CA . GLU A 1 93 ? -15.597 -0.290 17.294 1.00 72.75 93 GLU A CA 1
ATOM 724 C C . GLU A 1 93 ? -14.140 -0.754 17.209 1.00 72.75 93 GLU A C 1
ATOM 726 O O . GLU A 1 93 ? -13.523 -0.653 16.149 1.00 72.75 93 GLU A O 1
ATOM 731 N N . THR A 1 94 ? -13.625 -1.369 18.278 1.00 77.94 94 THR A N 1
ATOM 732 C CA . THR A 1 94 ? -12.308 -2.017 18.290 1.00 77.94 94 THR A CA 1
ATOM 733 C C . THR A 1 94 ? -12.200 -3.087 17.202 1.00 77.94 94 THR A C 1
ATOM 735 O O . THR A 1 94 ? -11.221 -3.099 16.460 1.00 77.94 94 THR A O 1
ATOM 738 N N . LEU A 1 95 ? -13.210 -3.953 17.050 1.00 82.75 95 LEU A N 1
ATOM 739 C CA . LEU A 1 95 ? -13.222 -4.988 16.008 1.00 82.75 95 LEU A CA 1
ATOM 740 C C . LEU A 1 95 ? -13.171 -4.398 14.594 1.00 82.75 95 LEU A C 1
ATOM 742 O O . LEU A 1 95 ? -12.405 -4.882 13.763 1.00 82.75 95 LEU A O 1
ATOM 746 N N . ALA A 1 96 ? -13.943 -3.343 14.323 1.00 77.50 96 ALA A N 1
ATOM 747 C CA . ALA A 1 96 ? -13.932 -2.673 13.023 1.00 77.50 96 ALA A CA 1
ATOM 748 C C . ALA A 1 96 ? -12.565 -2.036 12.717 1.00 77.50 96 ALA A C 1
ATOM 750 O O . ALA A 1 96 ? -12.029 -2.202 11.619 1.00 77.50 96 ALA A O 1
ATOM 751 N N . LEU A 1 97 ? -11.967 -1.361 13.700 1.00 75.31 97 LEU A N 1
ATOM 752 C CA . LEU A 1 97 ? -10.641 -0.756 13.568 1.00 75.31 97 LEU A CA 1
ATOM 753 C C . LEU A 1 97 ? -9.550 -1.814 13.352 1.00 75.31 97 LEU A C 1
ATOM 755 O O . LEU A 1 97 ? -8.705 -1.651 12.474 1.00 75.31 97 LEU A O 1
ATOM 759 N N . VAL A 1 98 ? -9.598 -2.930 14.085 1.00 81.56 98 VAL A N 1
ATOM 760 C CA . VAL A 1 98 ? -8.674 -4.063 13.904 1.00 81.56 98 VAL A CA 1
ATOM 761 C C . VAL A 1 98 ? -8.829 -4.678 12.513 1.00 81.56 98 VAL A C 1
ATOM 763 O O . VAL A 1 98 ? -7.823 -4.937 11.851 1.00 81.56 98 VAL A O 1
ATOM 766 N N . ALA A 1 99 ? -10.062 -4.868 12.038 1.00 81.06 99 ALA A N 1
ATOM 767 C CA . ALA A 1 99 ? -10.332 -5.439 10.720 1.00 81.06 99 ALA A CA 1
ATOM 768 C C . ALA A 1 99 ? -9.727 -4.600 9.582 1.00 81.06 99 ALA A C 1
ATOM 770 O O . ALA A 1 99 ? -9.195 -5.161 8.625 1.00 81.06 99 ALA A O 1
ATOM 771 N N . VAL A 1 100 ? -9.756 -3.268 9.698 1.00 77.38 100 VAL A N 1
ATOM 772 C CA . VAL A 1 100 ? -9.176 -2.365 8.690 1.00 77.38 100 VAL A CA 1
ATOM 773 C C . VAL A 1 100 ? -7.673 -2.149 8.901 1.00 77.38 100 VAL A C 1
ATOM 775 O O . VAL A 1 100 ? -6.931 -2.021 7.929 1.00 77.38 100 VAL A O 1
ATOM 778 N N . GLY A 1 101 ? -7.191 -2.155 10.145 1.00 75.38 101 GLY A N 1
ATOM 779 C CA . GLY A 1 101 ? -5.772 -1.993 10.472 1.00 75.38 101 GLY A CA 1
ATOM 780 C C . GLY A 1 101 ? -4.911 -3.217 10.150 1.00 75.38 101 GLY A C 1
ATOM 781 O O . GLY A 1 101 ? -3.754 -3.067 9.751 1.00 75.38 101 GLY A O 1
ATOM 782 N N . ALA A 1 102 ? -5.458 -4.429 10.277 1.00 83.00 102 ALA A N 1
ATOM 783 C CA . ALA A 1 102 ? -4.712 -5.669 10.054 1.00 83.00 102 ALA A CA 1
ATOM 784 C C . ALA A 1 102 ? -4.112 -5.779 8.633 1.00 83.00 102 ALA A C 1
ATOM 786 O O . ALA A 1 102 ? -2.918 -6.073 8.526 1.00 83.00 102 ALA A O 1
ATOM 787 N N . PRO A 1 103 ? -4.846 -5.484 7.540 1.00 81.12 103 PRO A N 1
ATOM 788 C CA . PRO A 1 103 ? -4.273 -5.415 6.196 1.00 81.12 103 PRO A CA 1
ATOM 789 C C . PRO A 1 103 ? -3.077 -4.460 6.086 1.00 81.12 103 PRO A C 1
ATOM 791 O O . PRO A 1 103 ? -2.045 -4.837 5.529 1.00 81.12 103 PRO A O 1
ATOM 794 N N . HIS A 1 104 ? -3.173 -3.256 6.664 1.00 78.44 104 HIS A N 1
ATOM 795 C CA . HIS A 1 104 ? -2.078 -2.279 6.665 1.00 78.44 104 HIS A CA 1
ATOM 796 C C . HIS A 1 104 ? -0.852 -2.807 7.413 1.00 78.44 104 HIS A C 1
ATOM 798 O O . HIS A 1 104 ? 0.264 -2.739 6.897 1.00 78.44 104 HIS A O 1
ATOM 804 N N . ALA A 1 105 ? -1.050 -3.423 8.581 1.00 81.88 105 ALA A N 1
ATOM 805 C CA . ALA A 1 105 ? 0.030 -4.049 9.341 1.00 81.88 105 ALA A CA 1
ATOM 806 C C . ALA A 1 105 ? 0.718 -5.180 8.551 1.00 81.88 105 ALA A C 1
ATOM 808 O O . ALA A 1 105 ? 1.949 -5.279 8.544 1.00 81.88 105 ALA A O 1
ATOM 809 N N . VAL A 1 106 ? -0.052 -5.999 7.826 1.00 86.94 106 VAL A N 1
ATOM 810 C CA . VAL A 1 106 ? 0.484 -7.058 6.953 1.00 86.94 106 VAL A CA 1
ATOM 811 C C . VAL A 1 106 ? 1.317 -6.470 5.812 1.00 86.94 106 VAL A C 1
ATOM 813 O O . VAL A 1 106 ? 2.405 -6.984 5.525 1.00 86.94 106 VAL A O 1
ATOM 816 N N . VAL A 1 107 ? 0.844 -5.396 5.172 1.00 82.00 107 VAL A N 1
ATOM 817 C CA . VAL A 1 107 ? 1.578 -4.686 4.112 1.00 82.00 107 VAL A CA 1
ATOM 818 C C . VAL A 1 107 ? 2.897 -4.136 4.654 1.00 82.00 107 VAL A C 1
ATOM 820 O O . VAL A 1 107 ? 3.956 -4.459 4.108 1.00 82.00 107 VAL A O 1
ATOM 823 N N . VAL A 1 108 ? 2.862 -3.393 5.766 1.00 82.75 108 VAL A N 1
ATOM 824 C CA . VAL A 1 108 ? 4.062 -2.847 6.423 1.00 82.75 108 VAL A CA 1
ATOM 825 C C . VAL A 1 108 ? 5.058 -3.963 6.730 1.00 82.75 108 VAL A C 1
ATOM 827 O O . VAL A 1 108 ? 6.220 -3.883 6.323 1.00 82.75 108 VAL A O 1
ATOM 830 N N . HIS A 1 109 ? 4.603 -5.047 7.364 1.00 85.44 109 HIS A N 1
ATOM 831 C CA . HIS A 1 109 ? 5.459 -6.178 7.712 1.00 85.44 109 HIS A CA 1
ATOM 832 C C . HIS A 1 109 ? 6.104 -6.816 6.472 1.00 85.44 109 HIS A C 1
ATOM 834 O O . HIS A 1 109 ? 7.308 -7.097 6.453 1.00 85.44 109 HIS A O 1
ATOM 840 N N . ARG A 1 110 ? 5.330 -7.018 5.399 1.00 85.00 110 ARG A N 1
ATOM 841 C CA . ARG A 1 110 ? 5.833 -7.594 4.145 1.00 85.00 110 ARG A CA 1
ATOM 842 C C . ARG A 1 110 ? 6.863 -6.699 3.468 1.00 85.00 110 ARG A C 1
ATOM 844 O O . ARG A 1 110 ? 7.911 -7.210 3.060 1.00 85.00 110 ARG A O 1
ATOM 851 N N . LEU A 1 111 ? 6.591 -5.401 3.339 1.00 80.12 111 LEU A N 1
ATOM 852 C CA . LEU A 1 111 ? 7.521 -4.462 2.710 1.00 80.12 111 LEU A CA 1
ATOM 853 C C . LEU A 1 111 ? 8.797 -4.318 3.540 1.00 80.12 111 LEU A C 1
ATOM 855 O O . LEU A 1 111 ? 9.894 -4.436 2.992 1.00 80.12 111 LEU A O 1
ATOM 859 N N . GLN A 1 112 ? 8.674 -4.176 4.858 1.00 82.31 112 GLN A N 1
ATOM 860 C CA . GLN A 1 112 ? 9.819 -4.087 5.760 1.00 82.31 112 GLN A CA 1
ATOM 861 C C . GLN A 1 112 ? 10.692 -5.348 5.697 1.00 82.31 112 GLN A C 1
ATOM 863 O O . GLN A 1 112 ? 11.916 -5.246 5.607 1.00 82.31 112 GLN A O 1
ATOM 868 N N . ARG A 1 113 ? 10.092 -6.546 5.682 1.00 84.44 113 ARG A N 1
ATOM 869 C CA . ARG A 1 113 ? 10.837 -7.810 5.547 1.00 84.44 113 ARG A CA 1
ATOM 870 C C . ARG A 1 113 ? 11.572 -7.897 4.210 1.00 84.44 113 ARG A C 1
ATOM 872 O O . ARG A 1 113 ? 12.712 -8.355 4.173 1.00 84.44 113 ARG A O 1
ATOM 879 N N . ARG A 1 114 ? 10.945 -7.456 3.113 1.00 80.19 114 ARG A N 1
ATOM 880 C CA . ARG A 1 114 ? 11.580 -7.410 1.783 1.00 80.19 1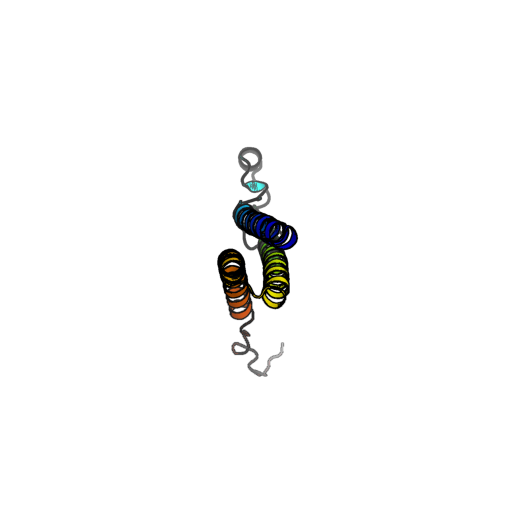14 ARG A CA 1
ATOM 881 C C . ARG A 1 114 ? 12.752 -6.430 1.738 1.00 80.19 114 ARG A C 1
ATOM 883 O O . ARG A 1 114 ? 13.765 -6.759 1.129 1.00 80.19 114 ARG A O 1
ATOM 890 N N . LEU A 1 115 ? 12.627 -5.273 2.385 1.00 77.75 115 LEU A N 1
ATOM 891 C CA . LEU A 1 115 ? 13.705 -4.288 2.501 1.00 77.75 115 LEU A CA 1
ATOM 892 C C . LEU A 1 115 ? 14.869 -4.846 3.331 1.00 77.75 115 LEU A C 1
ATOM 894 O O . LEU A 1 115 ? 15.986 -4.910 2.831 1.00 77.75 115 LEU A O 1
ATOM 898 N N . ARG A 1 116 ? 14.598 -5.373 4.533 1.00 79.25 116 ARG A N 1
ATOM 899 C CA . ARG A 1 116 ? 15.622 -5.967 5.416 1.00 79.25 116 ARG A CA 1
ATOM 900 C C . ARG A 1 116 ? 16.417 -7.090 4.746 1.00 79.25 116 ARG A C 1
ATOM 902 O O . ARG A 1 116 ? 17.621 -7.175 4.932 1.00 79.25 116 ARG A O 1
ATOM 909 N N . ARG A 1 117 ? 15.760 -7.931 3.939 1.00 76.25 117 ARG A N 1
ATOM 910 C CA . ARG A 1 117 ? 16.422 -9.011 3.183 1.00 76.25 117 ARG A CA 1
ATOM 911 C C . ARG A 1 117 ? 17.380 -8.510 2.102 1.00 76.25 117 ARG A C 1
ATOM 913 O O . ARG A 1 117 ? 18.288 -9.243 1.744 1.00 76.25 117 ARG A O 1
ATOM 920 N N . ARG A 1 118 ? 17.171 -7.302 1.573 1.00 64.06 118 ARG A N 1
ATOM 921 C CA . ARG A 1 118 ? 18.047 -6.691 0.557 1.00 64.06 118 ARG A CA 1
ATOM 922 C C . ARG A 1 118 ? 19.223 -5.934 1.167 1.00 64.06 118 ARG A C 1
ATOM 924 O O . ARG A 1 118 ? 20.231 -5.773 0.503 1.00 64.06 118 ARG A O 1
ATOM 931 N N . THR A 1 119 ? 19.084 -5.477 2.410 1.00 59.94 119 THR A N 1
ATOM 932 C CA . THR A 1 119 ? 20.140 -4.787 3.169 1.00 59.94 119 THR A CA 1
ATOM 933 C C . THR A 1 119 ? 20.994 -5.753 3.999 1.00 59.94 119 THR A C 1
ATOM 935 O O . THR A 1 119 ? 21.913 -5.309 4.678 1.00 59.94 119 THR A O 1
ATOM 938 N N . ALA A 1 120 ? 20.706 -7.064 3.976 1.00 48.75 120 ALA A N 1
ATOM 939 C CA . ALA A 1 120 ? 21.602 -8.061 4.555 1.00 48.75 120 ALA A CA 1
ATOM 940 C C . ALA A 1 120 ? 22.970 -7.917 3.863 1.00 48.75 120 ALA A C 1
ATOM 942 O O . ALA A 1 120 ? 23.030 -8.024 2.636 1.00 48.75 120 ALA A O 1
ATOM 943 N N . PRO A 1 121 ? 24.028 -7.572 4.611 1.00 47.78 121 PRO A N 1
ATOM 944 C CA . PRO A 1 121 ? 25.252 -7.080 4.014 1.00 47.78 121 PRO A CA 1
ATOM 945 C C . PRO A 1 121 ? 25.917 -8.193 3.211 1.00 47.78 121 PRO A C 1
ATOM 947 O O . PRO A 1 121 ? 26.100 -9.301 3.710 1.00 47.78 121 PRO A O 1
ATOM 950 N N . ALA A 1 122 ? 26.372 -7.859 2.006 1.00 53.06 122 ALA A N 1
ATOM 951 C CA . ALA A 1 122 ? 27.408 -8.604 1.296 1.00 53.06 122 AL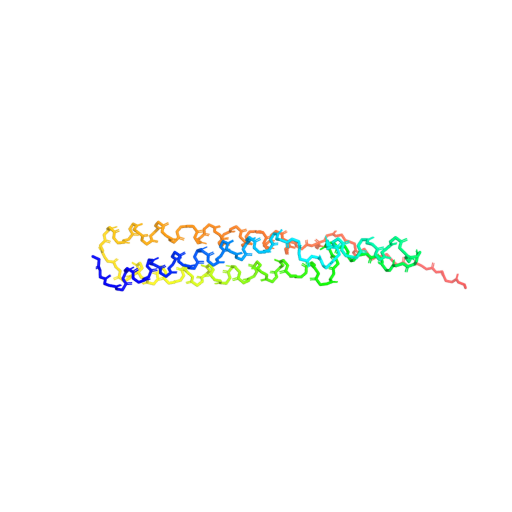A A CA 1
ATOM 952 C C . ALA A 1 122 ? 28.780 -8.458 1.999 1.00 53.06 122 ALA A C 1
ATOM 954 O O . ALA A 1 122 ? 29.816 -8.362 1.352 1.00 53.06 122 ALA A O 1
ATOM 955 N N . ASN A 1 123 ? 28.803 -8.424 3.336 1.00 47.25 123 ASN A N 1
ATOM 956 C CA . ASN A 1 123 ? 30.027 -8.428 4.125 1.00 47.25 123 ASN A CA 1
ATOM 957 C C . ASN A 1 123 ? 30.471 -9.884 4.254 1.00 47.25 123 ASN A C 1
ATOM 959 O O . ASN A 1 123 ? 30.143 -10.560 5.226 1.00 47.25 123 ASN A O 1
ATOM 963 N N . GLY A 1 124 ? 31.157 -10.383 3.232 1.00 50.41 124 GLY A N 1
ATOM 964 C CA . GLY A 1 124 ? 31.730 -11.726 3.259 1.00 50.41 124 GLY A CA 1
ATOM 965 C C . GLY A 1 124 ? 32.490 -12.139 2.004 1.00 50.41 124 GLY A C 1
ATOM 966 O O . GLY A 1 124 ? 33.273 -13.077 2.083 1.00 50.41 124 GLY A O 1
ATOM 967 N N . ALA A 1 125 ? 32.315 -11.456 0.870 1.00 53.53 125 ALA A N 1
ATOM 968 C CA . ALA A 1 125 ? 33.034 -11.796 -0.351 1.00 53.53 125 ALA A CA 1
ATOM 969 C C . ALA A 1 125 ? 33.862 -10.604 -0.846 1.00 53.53 125 ALA A C 1
ATOM 971 O O . ALA A 1 125 ? 33.341 -9.682 -1.462 1.00 53.53 125 ALA A O 1
ATOM 972 N N . ASP A 1 126 ? 35.162 -10.715 -0.578 1.00 50.34 126 ASP A N 1
ATOM 973 C CA . ASP A 1 126 ? 36.235 -10.307 -1.486 1.00 50.34 126 ASP A CA 1
ATOM 974 C C . ASP A 1 126 ? 36.907 -8.939 -1.308 1.00 50.34 126 ASP A C 1
ATOM 976 O O . ASP A 1 126 ? 37.086 -8.195 -2.265 1.00 50.34 126 ASP A O 1
ATOM 980 N N . HIS A 1 127 ? 37.388 -8.645 -0.097 1.00 51.94 127 HIS A N 1
ATOM 981 C CA . HIS A 1 127 ? 38.650 -7.903 0.059 1.00 51.94 127 HIS A CA 1
ATOM 982 C C . HIS A 1 127 ? 39.649 -8.794 0.809 1.00 51.94 127 HIS A C 1
ATOM 984 O O . HIS A 1 127 ? 39.907 -8.612 1.999 1.00 51.94 127 HIS A O 1
ATOM 990 N N . GLY A 1 128 ? 40.163 -9.818 0.122 1.00 42.59 128 GLY A N 1
ATOM 991 C CA . GLY A 1 128 ? 41.363 -10.515 0.578 1.00 42.59 128 GLY A CA 1
ATOM 992 C C . GLY A 1 128 ? 42.578 -9.578 0.487 1.00 42.59 128 GLY A C 1
ATOM 993 O O . GLY A 1 128 ? 42.721 -8.882 -0.520 1.00 42.59 128 GLY A O 1
ATOM 994 N N . PRO A 1 129 ? 43.466 -9.527 1.497 1.00 59.19 129 PRO A N 1
ATOM 995 C CA . PRO A 1 129 ? 44.722 -8.804 1.388 1.00 59.19 129 PRO A CA 1
ATOM 996 C C . PRO A 1 129 ? 45.715 -9.695 0.630 1.00 59.19 129 PRO A C 1
ATOM 998 O O . PRO A 1 129 ? 46.430 -10.494 1.227 1.00 59.19 129 PRO A O 1
ATOM 1001 N N . GLY A 1 130 ? 45.708 -9.609 -0.699 1.00 46.22 130 GLY A N 1
ATOM 1002 C CA . GLY A 1 130 ? 46.691 -10.256 -1.569 1.00 46.22 130 GLY A CA 1
ATOM 1003 C C . GLY A 1 130 ? 47.649 -9.211 -2.123 1.00 46.22 130 GLY A C 1
ATOM 1004 O O . GLY A 1 130 ? 47.283 -8.468 -3.028 1.00 46.22 130 GLY A O 1
ATOM 1005 N N . GLY A 1 131 ? 48.836 -9.109 -1.528 1.00 48.16 131 GLY A N 1
ATOM 1006 C CA . GLY A 1 131 ? 49.942 -8.328 -2.071 1.00 48.16 131 GLY A CA 1
ATOM 1007 C C . GLY A 1 131 ? 50.666 -9.036 -3.220 1.00 48.16 131 GLY A C 1
ATOM 1008 O O . GLY A 1 131 ? 50.352 -10.175 -3.550 1.00 48.16 131 GLY A O 1
ATOM 1009 N N . GLU A 1 132 ? 51.691 -8.334 -3.720 1.00 48.03 132 GLU A N 1
ATOM 1010 C CA . GLU A 1 132 ? 52.720 -8.765 -4.690 1.00 48.03 132 GLU A CA 1
ATOM 1011 C C . GLU A 1 132 ? 52.239 -8.791 -6.158 1.00 48.03 132 GLU A C 1
ATOM 1013 O O . GLU A 1 132 ? 51.166 -9.286 -6.462 1.00 48.03 132 GLU A O 1
ATOM 1018 N N . GLY A 1 133 ? 52.923 -8.260 -7.174 1.00 48.94 133 GLY A N 1
ATOM 1019 C CA . GLY A 1 133 ? 54.298 -7.794 -7.355 1.00 48.94 133 GLY A CA 1
ATOM 1020 C C . GLY A 1 133 ? 54.681 -8.021 -8.836 1.00 48.94 133 GLY A C 1
ATOM 1021 O O . GLY A 1 133 ? 54.293 -9.035 -9.408 1.00 48.94 133 GLY A O 1
ATOM 1022 N N . GLY A 1 134 ? 55.427 -7.096 -9.455 1.00 44.25 134 GLY A N 1
ATOM 1023 C CA . GLY A 1 134 ? 56.008 -7.233 -10.810 1.00 44.25 134 GLY A CA 1
ATOM 1024 C C . GLY A 1 134 ? 55.586 -6.094 -11.748 1.00 44.25 134 GLY A C 1
ATOM 1025 O O . GLY A 1 134 ? 54.457 -6.073 -12.215 1.00 44.25 134 GLY A O 1
ATOM 1026 N N . ALA A 1 135 ? 56.349 -5.008 -11.908 1.00 51.84 135 ALA A N 1
ATOM 1027 C CA . ALA A 1 135 ? 57.602 -4.913 -12.672 1.00 51.84 135 ALA A CA 1
ATOM 1028 C C . ALA A 1 135 ? 57.458 -5.435 -14.113 1.00 51.84 135 ALA A C 1
ATOM 1030 O O . ALA A 1 135 ? 57.545 -6.639 -14.338 1.00 51.84 135 ALA A O 1
ATOM 1031 N N . HIS A 1 136 ? 57.222 -4.534 -15.071 1.00 47.62 136 HIS A N 1
ATOM 1032 C CA . HIS A 1 136 ? 58.186 -4.102 -16.097 1.00 47.62 136 HIS A CA 1
ATOM 1033 C C . HIS A 1 136 ? 57.528 -3.134 -17.084 1.00 47.62 136 HIS A C 1
ATOM 1035 O O . HIS A 1 136 ? 56.380 -3.399 -17.502 1.00 47.62 136 HIS A O 1
#

Secondary structure (DSSP, 8-state):
--HHHHHHHHHHHHHHHHHHHHHHHTTS---GGGSHHHHHHHHH-TTPPPPPPTTSTTHHHHHHHHHHHHHHHHHHHHHHHHHHHHH---HHHHHHHHHHHHHHHHHHHHHHHHHHHHSS--TTS-----------

Radius of gyration: 24.08 Å; chains: 1; bounding box: 79×22×65 Å

Foldseek 3Di:
DPPLLVVLLVVLVVLVVVLVVLVVVLPDPPFPVVDPVVVVVCVVDVDDDDGADCCDPPNVVSSVVSLVVSLVSLVVSLVSLVVVLVVDDDVVSNVSSCVSNVVSVVSNVVSVVVVVVVVPDPPPDDPDPDDDDDDD